Protein AF-A0A484LG62-F1 (afdb_monomer_lite)

InterPro domains:
  IPR027417 P-loop containing nucleoside triphosphate hydrolase [G3DSA:3.40.50.300] (1-69)
  IPR050512 Sulfate Adenylyltransferase/APS Kinase [PTHR42700] (2-69)
  IPR059117 APS kinase domain [PF01583] (1-41)

pLDDT: mean 81.12, std 12.69, range [46.09, 94.38]

Organism: NCBI:txid132261

Secondary structure (DSSP, 8-state):
-B--HHHHHHH-TTSHHHH-SSS-BTTTB-----SS-S---B--TTT--SHHHHHHHHHHHHHHTTTT--

Foldseek 3Di:
DDEDPVVVLVPCVPCCNVVPPDDDDPPPNDDDDDPDDPDDDDDDPPPQPDPVSVVVVVVVSCVVVVVPPD

Radius of gyration: 15.57 Å; chains: 1; bounding box: 33×29×40 Å

Sequence (70 aa):
MDVPLHVCEARDPKGLYKLARAGFTGIDDPYEPPMSPEIVLRLDQGCNDSPSAM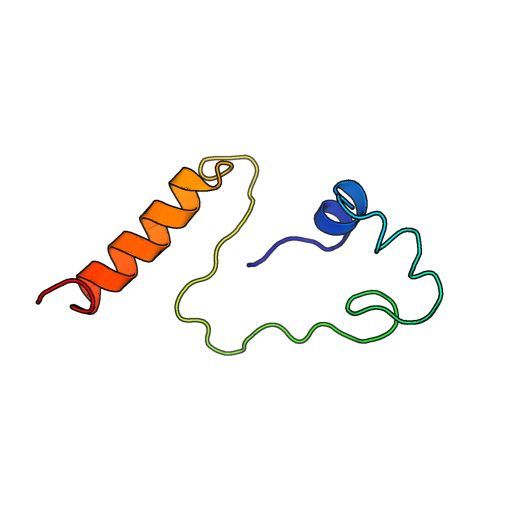AEIVISYLEEKGYLEP

Structure (mmCIF, N/CA/C/O backbone):
data_AF-A0A484LG62-F1
#
_entry.id   AF-A0A484LG62-F1
#
loop_
_atom_site.group_PDB
_atom_site.id
_atom_site.type_symbol
_atom_site.label_atom_id
_atom_site.label_alt_id
_atom_site.label_comp_id
_atom_site.label_asym_id
_atom_site.label_entity_id
_atom_site.label_seq_id
_atom_site.pdbx_PDB_ins_code
_atom_site.Cartn_x
_atom_site.Cartn_y
_atom_site.Cartn_z
_atom_site.occupancy
_atom_site.B_iso_or_equiv
_atom_site.auth_seq_id
_atom_site.auth_comp_id
_atom_site.auth_asym_id
_atom_site.auth_atom_id
_atom_site.pdbx_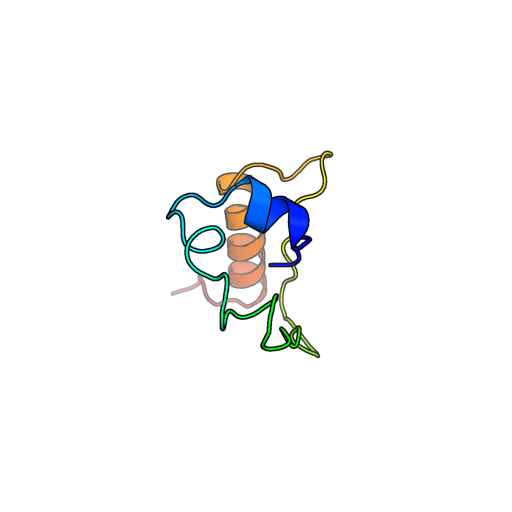PDB_model_num
ATOM 1 N N . MET A 1 1 ? -4.642 0.495 -2.606 1.00 84.50 1 MET A N 1
ATOM 2 C CA . MET A 1 1 ? -3.561 1.477 -2.833 1.00 84.50 1 MET A CA 1
ATOM 3 C C . MET A 1 1 ? -3.627 1.883 -4.285 1.00 84.50 1 MET A C 1
ATOM 5 O O . MET A 1 1 ? -3.584 1.010 -5.139 1.00 84.50 1 MET A O 1
ATOM 9 N N . ASP A 1 2 ? -3.773 3.170 -4.543 1.00 87.38 2 ASP A N 1
ATOM 10 C CA . ASP A 1 2 ? -3.826 3.749 -5.881 1.00 87.38 2 ASP A CA 1
ATOM 11 C C . ASP A 1 2 ? -2.558 4.588 -6.060 1.00 87.38 2 ASP A C 1
ATOM 13 O O . ASP A 1 2 ? -2.444 5.711 -5.563 1.00 87.38 2 ASP A O 1
ATOM 17 N N . VAL 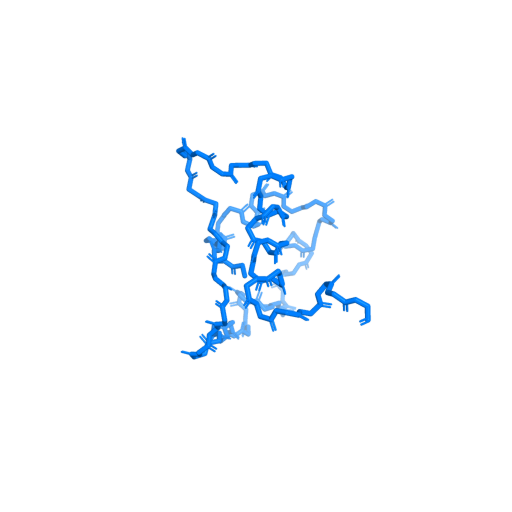A 1 3 ? -1.538 3.949 -6.636 1.00 85.12 3 VAL A N 1
ATOM 18 C CA . VAL A 1 3 ? -0.197 4.511 -6.811 1.00 85.12 3 VAL A CA 1
ATOM 19 C C . VAL A 1 3 ? 0.266 4.208 -8.236 1.00 85.12 3 VAL A C 1
ATOM 21 O O . VAL A 1 3 ? 0.251 3.039 -8.632 1.00 85.12 3 VAL A O 1
ATOM 24 N N . PRO A 1 4 ? 0.706 5.216 -9.010 1.00 85.69 4 PRO A N 1
ATOM 25 C CA . PRO A 1 4 ? 1.194 4.998 -10.366 1.00 85.69 4 PRO A CA 1
ATOM 26 C C . PRO A 1 4 ? 2.388 4.035 -10.421 1.00 85.69 4 PRO A C 1
ATOM 28 O O . PRO A 1 4 ? 3.304 4.123 -9.599 1.00 85.69 4 PRO A O 1
ATOM 31 N N . LEU A 1 5 ? 2.429 3.180 -11.450 1.00 83.31 5 LEU A N 1
ATOM 32 C CA . LEU A 1 5 ? 3.481 2.171 -11.637 1.00 83.31 5 LEU A CA 1
ATOM 33 C C . LEU A 1 5 ? 4.896 2.765 -11.591 1.00 83.31 5 LEU A C 1
ATOM 35 O O . LEU A 1 5 ? 5.759 2.221 -10.912 1.00 83.31 5 LEU A O 1
ATOM 39 N N . HIS A 1 6 ? 5.122 3.913 -12.236 1.00 82.88 6 HIS A N 1
ATOM 40 C C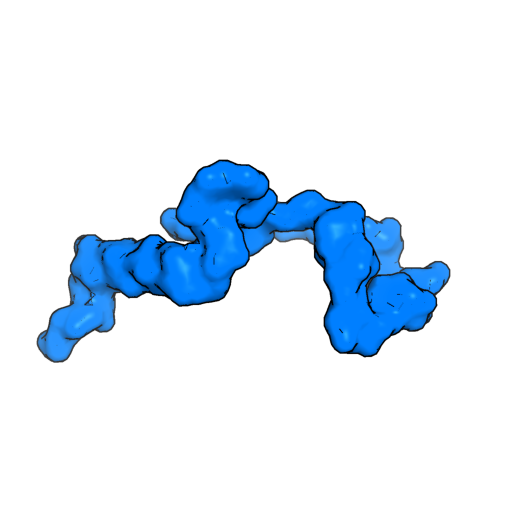A . HIS A 1 6 ? 6.439 4.559 -12.269 1.00 82.88 6 HIS A CA 1
ATOM 41 C C . HIS A 1 6 ? 6.956 4.948 -10.871 1.00 82.88 6 HIS A C 1
ATOM 43 O O . HIS A 1 6 ? 8.162 4.940 -10.636 1.00 82.88 6 HIS A O 1
ATOM 49 N N . VAL A 1 7 ? 6.065 5.256 -9.919 1.00 84.44 7 VAL A N 1
ATOM 50 C CA . VAL A 1 7 ? 6.442 5.537 -8.522 1.00 84.44 7 VAL A CA 1
ATOM 51 C C . VAL A 1 7 ? 6.830 4.240 -7.811 1.00 84.44 7 VAL A C 1
ATOM 53 O O . VAL A 1 7 ? 7.798 4.213 -7.051 1.00 84.44 7 VAL A O 1
ATOM 56 N N . CYS A 1 8 ? 6.098 3.154 -8.067 1.00 85.25 8 CYS A N 1
ATOM 57 C CA . CYS A 1 8 ? 6.394 1.831 -7.519 1.00 85.25 8 CYS A CA 1
ATOM 58 C C . CYS A 1 8 ? 7.732 1.280 -8.041 1.00 85.25 8 CYS A C 1
ATOM 60 O O . CYS A 1 8 ? 8.539 0.795 -7.247 1.00 85.25 8 CYS A O 1
ATOM 62 N N . GLU A 1 9 ? 7.990 1.421 -9.342 1.00 83.88 9 GLU A N 1
ATOM 63 C CA . GLU A 1 9 ? 9.245 1.032 -9.993 1.00 83.88 9 GLU A CA 1
ATOM 64 C C . GLU A 1 9 ? 10.425 1.895 -9.528 1.00 83.88 9 GLU A C 1
ATOM 66 O O . GLU A 1 9 ? 11.500 1.371 -9.250 1.00 83.88 9 GLU A O 1
ATOM 71 N N . ALA A 1 10 ? 10.237 3.209 -9.362 1.00 86.19 10 ALA A N 1
ATOM 72 C CA . ALA A 1 10 ? 11.291 4.077 -8.837 1.00 86.19 10 ALA A CA 1
ATOM 73 C C . ALA A 1 10 ? 11.678 3.722 -7.390 1.00 86.19 10 ALA A C 1
ATOM 75 O O . ALA A 1 10 ? 12.846 3.838 -7.016 1.00 86.19 10 ALA A O 1
ATOM 76 N N . ARG A 1 11 ? 10.708 3.289 -6.571 1.00 86.50 11 ARG A N 1
ATOM 77 C CA . ARG A 1 11 ? 10.954 2.880 -5.180 1.00 86.50 11 ARG A CA 1
ATOM 78 C C . ARG A 1 11 ? 11.698 1.555 -5.089 1.00 86.50 11 ARG A C 1
ATOM 80 O O . ARG A 1 11 ? 12.589 1.449 -4.255 1.00 86.50 11 ARG A O 1
ATOM 87 N N . ASP A 1 12 ? 11.273 0.565 -5.877 1.00 85.69 12 ASP A N 1
ATOM 88 C CA . ASP A 1 12 ? 11.785 -0.814 -5.950 1.00 85.69 12 ASP A CA 1
ATOM 89 C C . ASP A 1 12 ? 12.605 -1.286 -4.724 1.00 85.69 12 ASP A C 1
ATOM 91 O O . ASP A 1 12 ? 13.781 -1.647 -4.846 1.00 85.69 12 ASP A O 1
ATOM 95 N N . PRO A 1 13 ? 12.013 -1.297 -3.510 1.00 87.62 13 PRO A N 1
ATOM 96 C CA . PRO A 1 13 ? 12.766 -1.471 -2.264 1.00 87.62 13 PRO A CA 1
ATOM 97 C C . PRO A 1 13 ? 13.398 -2.861 -2.144 1.00 87.62 13 PRO A C 1
ATOM 99 O O . PRO A 1 13 ? 14.312 -3.075 -1.353 1.00 87.62 13 PRO A O 1
ATOM 102 N N . LYS A 1 14 ? 12.885 -3.817 -2.923 1.00 86.19 14 LYS A N 1
ATOM 103 C CA . LYS A 1 14 ? 13.311 -5.216 -2.938 1.00 86.19 14 LYS A CA 1
ATOM 104 C C . LYS A 1 14 ? 14.039 -5.607 -4.228 1.00 86.19 14 LYS A C 1
ATOM 106 O O . LYS A 1 14 ? 14.394 -6.773 -4.367 1.00 86.19 14 LYS A O 1
ATOM 111 N N . GLY A 1 15 ? 14.246 -4.681 -5.167 1.00 82.75 15 GLY A N 1
ATOM 112 C CA . GLY A 1 15 ? 14.865 -4.998 -6.458 1.00 82.75 15 GLY A CA 1
ATOM 113 C C . GLY A 1 15 ? 13.983 -5.836 -7.396 1.00 82.75 15 GLY A C 1
ATOM 114 O O . GLY A 1 15 ? 14.490 -6.383 -8.372 1.00 82.75 15 GLY A O 1
ATOM 115 N N . LEU A 1 16 ? 12.694 -6.008 -7.088 1.00 84.38 16 LEU A N 1
ATOM 116 C CA . LEU A 1 16 ? 11.799 -6.907 -7.816 1.00 84.38 16 LEU A CA 1
ATOM 117 C C . LEU A 1 16 ? 11.497 -6.384 -9.217 1.00 84.38 16 LEU A C 1
ATOM 119 O O . LEU A 1 16 ? 11.557 -7.174 -10.150 1.00 84.38 16 LEU A O 1
ATOM 123 N N . TYR A 1 17 ? 11.262 -5.079 -9.384 1.00 82.38 17 TYR A N 1
ATOM 124 C CA . TYR A 1 17 ? 11.032 -4.501 -10.714 1.00 82.38 17 TYR A CA 1
ATOM 125 C C . TYR A 1 17 ? 12.278 -4.628 -11.604 1.00 82.38 17 TYR A C 1
ATOM 127 O O . TYR A 1 17 ? 12.171 -4.938 -12.788 1.00 82.38 17 TYR A O 1
ATOM 135 N N . LYS A 1 18 ? 13.480 -4.494 -11.025 1.00 78.19 18 LYS A N 1
ATOM 136 C CA . LYS A 1 18 ? 14.746 -4.715 -11.749 1.00 78.19 18 LYS A CA 1
ATOM 137 C C . LYS A 1 18 ? 14.964 -6.171 -12.166 1.00 78.19 18 LYS A C 1
ATOM 139 O O . LYS A 1 18 ? 15.531 -6.413 -13.233 1.00 78.19 18 LYS A O 1
ATOM 144 N N . LEU A 1 19 ? 14.554 -7.126 -11.330 1.00 75.94 19 LEU A N 1
ATOM 145 C CA . LEU A 1 19 ? 14.644 -8.564 -11.618 1.00 75.94 19 LEU A CA 1
ATOM 146 C C . LEU A 1 19 ? 13.575 -9.015 -12.630 1.00 75.94 19 LEU A C 1
ATOM 148 O O . LEU A 1 19 ? 13.809 -9.930 -13.416 1.00 75.94 19 LEU A O 1
ATOM 152 N N . ALA A 1 20 ? 12.433 -8.336 -12.641 1.00 70.69 20 ALA A N 1
ATOM 153 C CA . ALA A 1 20 ? 11.227 -8.632 -13.404 1.00 70.69 20 ALA A CA 1
ATOM 154 C C . ALA A 1 20 ? 11.264 -8.251 -14.899 1.00 70.69 20 ALA A C 1
ATOM 156 O O . ALA A 1 20 ? 10.247 -7.863 -15.467 1.00 70.69 20 ALA A O 1
ATOM 157 N N . ARG A 1 21 ? 12.394 -8.415 -15.597 1.00 60.44 21 ARG A N 1
ATOM 158 C CA . ARG A 1 21 ? 12.439 -8.192 -17.062 1.00 60.44 21 ARG A CA 1
ATOM 159 C C . ARG A 1 21 ? 11.642 -9.221 -17.889 1.00 60.44 21 ARG A C 1
ATOM 161 O O . ARG A 1 21 ? 11.614 -9.099 -19.109 1.00 60.44 21 ARG A O 1
ATOM 168 N N . ALA A 1 22 ? 11.048 -10.228 -17.247 1.00 53.25 22 ALA A 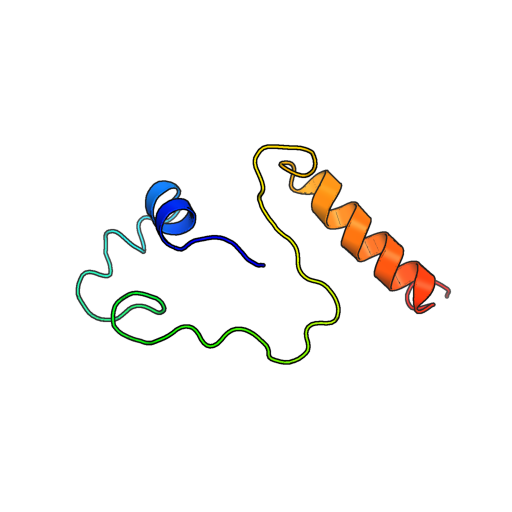N 1
ATOM 169 C CA . ALA A 1 22 ? 10.183 -11.232 -17.861 1.00 53.25 22 ALA A CA 1
ATOM 170 C C . ALA A 1 22 ? 9.190 -11.789 -16.817 1.00 53.25 22 ALA A C 1
ATOM 172 O O . ALA A 1 22 ? 9.492 -12.771 -16.138 1.00 53.25 22 ALA A O 1
ATOM 173 N N . GLY A 1 23 ? 8.023 -11.159 -16.676 1.00 56.31 23 GLY A N 1
ATOM 174 C CA . GLY A 1 23 ? 6.858 -11.714 -15.978 1.00 56.31 23 GLY A CA 1
ATOM 175 C C . GLY A 1 23 ? 6.563 -11.119 -14.600 1.00 56.31 23 GLY A C 1
ATOM 176 O O . GLY A 1 23 ? 6.743 -11.796 -13.589 1.00 56.31 23 GLY A O 1
ATOM 177 N N . PHE A 1 24 ? 6.069 -9.877 -14.536 1.00 66.88 24 PHE A N 1
ATOM 178 C CA . PHE A 1 24 ? 5.598 -9.268 -13.282 1.00 66.88 24 PHE A CA 1
ATOM 179 C C . PHE A 1 24 ? 4.304 -8.479 -13.474 1.00 66.88 24 PHE A C 1
ATOM 181 O O . PHE A 1 24 ? 4.072 -7.888 -14.532 1.00 66.88 24 PHE A O 1
ATOM 188 N N . THR A 1 25 ? 3.473 -8.466 -12.432 1.00 63.50 25 THR A N 1
ATOM 189 C CA . THR A 1 25 ? 2.197 -7.744 -12.396 1.00 63.50 25 THR A CA 1
ATOM 190 C C . THR A 1 25 ? 2.444 -6.244 -12.562 1.00 63.50 25 THR A C 1
ATOM 192 O O . THR A 1 25 ? 3.141 -5.640 -11.744 1.00 63.50 25 THR A O 1
ATOM 195 N N . GLY A 1 26 ? 1.895 -5.653 -13.621 1.00 61.34 26 GLY A N 1
ATOM 196 C CA . GLY A 1 26 ? 2.132 -4.273 -14.052 1.00 61.34 26 GLY A CA 1
ATOM 197 C C . GLY A 1 26 ? 3.122 -4.117 -15.216 1.00 61.34 26 GLY A C 1
ATOM 198 O O . GLY A 1 26 ? 3.183 -3.029 -15.777 1.00 61.34 26 GLY A O 1
ATOM 199 N N . ILE A 1 27 ? 3.857 -5.170 -15.601 1.00 64.12 27 ILE A N 1
ATOM 200 C CA . ILE A 1 27 ? 4.752 -5.178 -16.776 1.00 64.12 27 ILE A CA 1
ATOM 201 C C . ILE A 1 27 ? 4.191 -6.107 -17.863 1.00 64.12 27 ILE A C 1
ATOM 203 O O . ILE A 1 27 ? 3.798 -5.627 -18.921 1.00 64.12 27 ILE A O 1
ATOM 207 N N . ASP A 1 28 ? 4.108 -7.412 -17.584 1.00 67.00 28 ASP A N 1
ATOM 208 C CA . ASP A 1 28 ? 3.671 -8.437 -18.555 1.00 67.00 28 ASP A CA 1
ATOM 209 C C . ASP A 1 28 ? 2.301 -9.050 -18.212 1.00 67.00 28 ASP A C 1
ATOM 211 O O . ASP A 1 28 ? 1.673 -9.683 -19.058 1.00 67.00 28 ASP A O 1
ATOM 215 N N . ASP A 1 29 ? 1.832 -8.854 -16.978 1.00 76.06 29 ASP A N 1
ATOM 216 C CA . ASP A 1 29 ? 0.526 -9.300 -16.483 1.00 76.06 29 ASP A CA 1
ATOM 217 C C . ASP A 1 29 ? -0.251 -8.069 -15.978 1.00 76.06 29 ASP A C 1
ATOM 219 O O . ASP A 1 29 ? 0.298 -7.317 -15.161 1.00 76.06 29 ASP A O 1
ATOM 223 N N . PRO A 1 30 ? -1.462 -7.765 -16.482 1.00 80.62 30 PRO A N 1
ATOM 224 C CA . PRO A 1 30 ? -2.179 -6.553 -16.102 1.00 80.62 30 PRO A CA 1
ATOM 225 C C . PRO A 1 30 ? -2.563 -6.551 -14.620 1.00 80.62 30 PRO A C 1
ATOM 227 O O . PRO A 1 30 ? -3.033 -7.538 -14.065 1.00 80.62 30 PRO A O 1
ATOM 230 N N . TYR A 1 31 ? -2.418 -5.392 -13.977 1.00 84.06 31 TYR A N 1
ATOM 231 C CA . TYR A 1 31 ? -3.046 -5.160 -12.681 1.00 84.06 31 TYR A CA 1
ATOM 232 C C . TYR A 1 31 ? -4.494 -4.719 -12.897 1.00 84.06 31 TYR A C 1
ATOM 234 O O . TYR A 1 31 ? -4.737 -3.652 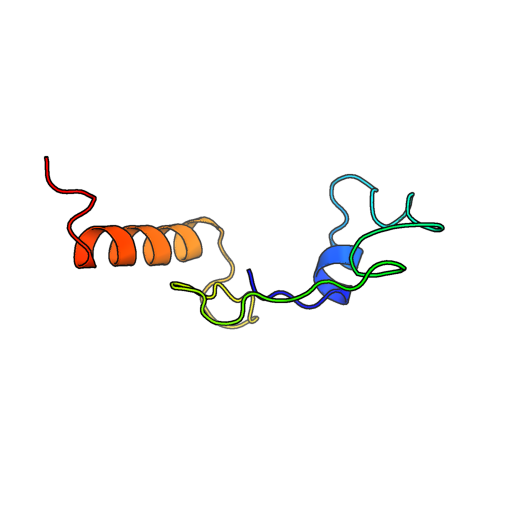-13.465 1.00 84.06 31 TYR A O 1
ATOM 242 N N . GLU A 1 32 ? -5.447 -5.519 -12.427 1.00 85.81 32 GLU A N 1
ATOM 243 C CA . GLU A 1 32 ? -6.864 -5.160 -12.425 1.00 85.81 32 GLU A CA 1
ATOM 244 C C . GLU A 1 32 ? -7.213 -4.454 -11.104 1.00 85.81 32 GLU A C 1
ATOM 246 O O . GLU A 1 32 ? -7.228 -5.094 -10.046 1.00 85.81 32 GLU A O 1
ATOM 251 N N . PRO A 1 33 ? -7.462 -3.130 -11.111 1.00 87.56 33 PRO A N 1
ATOM 252 C CA . PRO A 1 33 ? -7.842 -2.426 -9.897 1.00 87.56 33 PRO A CA 1
ATOM 253 C C . PRO A 1 33 ? -9.207 -2.923 -9.387 1.00 87.56 33 PRO A C 1
ATOM 255 O O . PRO A 1 33 ? -10.078 -3.263 -10.193 1.00 87.56 33 PRO A O 1
ATOM 258 N N . PRO A 1 34 ? -9.445 -2.921 -8.062 1.00 91.00 34 PRO A N 1
ATOM 259 C CA . PRO A 1 34 ? -10.742 -3.297 -7.509 1.00 91.00 34 PRO A CA 1
ATOM 260 C C . PRO A 1 34 ? -11.870 -2.422 -8.073 1.00 91.00 34 PRO A C 1
ATOM 262 O O . PRO A 1 34 ? -11.743 -1.199 -8.113 1.00 91.00 34 PRO A O 1
ATOM 265 N N . MET A 1 35 ? -12.994 -3.036 -8.457 1.00 91.62 35 MET A N 1
ATOM 266 C CA . MET A 1 35 ? -14.153 -2.308 -8.996 1.00 91.62 35 MET A CA 1
ATOM 267 C C . MET A 1 35 ? -14.896 -1.478 -7.940 1.00 91.62 35 MET A C 1
ATOM 269 O O . MET A 1 35 ? -15.434 -0.420 -8.255 1.00 91.62 35 MET A O 1
ATOM 273 N N . SER A 1 36 ? -14.950 -1.960 -6.698 1.00 93.06 36 SER A N 1
ATOM 274 C CA . SER A 1 36 ? -15.699 -1.337 -5.600 1.00 93.06 36 SER A CA 1
ATOM 275 C C . SER A 1 36 ? -14.912 -1.389 -4.284 1.00 93.06 36 SER A C 1
ATOM 277 O O . SER A 1 36 ? -15.297 -2.123 -3.377 1.00 93.06 36 SER A O 1
ATOM 279 N N . PRO A 1 37 ? -13.779 -0.676 -4.183 1.00 92.06 37 PRO A N 1
ATOM 280 C CA . PRO A 1 37 ? -12.999 -0.633 -2.952 1.00 92.06 37 PRO A CA 1
ATOM 281 C C . PRO A 1 37 ? -13.715 0.190 -1.875 1.00 92.06 37 PRO A C 1
ATOM 283 O O . PRO A 1 37 ? -14.242 1.266 -2.155 1.00 92.06 37 PRO A O 1
ATOM 286 N N . GLU A 1 38 ? -13.663 -0.272 -0.629 1.00 92.81 38 GLU A N 1
ATOM 287 C CA . GLU A 1 38 ? -14.176 0.464 0.531 1.00 92.81 38 GLU A CA 1
ATOM 288 C C . GLU A 1 38 ? -13.337 1.713 0.835 1.00 92.81 38 GLU A C 1
ATOM 290 O O . GLU A 1 38 ? -13.875 2.748 1.222 1.00 92.81 38 GLU A O 1
ATOM 295 N N . ILE A 1 39 ? -12.014 1.624 0.639 1.00 90.44 39 ILE A N 1
ATOM 296 C CA . ILE A 1 39 ? -11.066 2.725 0.840 1.00 90.44 39 ILE A CA 1
ATOM 297 C C . ILE A 1 39 ? -10.030 2.723 -0.286 1.00 90.44 39 ILE A C 1
ATOM 299 O O . ILE A 1 39 ? -9.402 1.703 -0.583 1.00 90.44 39 ILE A O 1
ATOM 303 N N . VAL A 1 40 ? -9.781 3.897 -0.870 1.00 90.62 40 VAL A N 1
ATOM 304 C CA . VAL A 1 40 ? -8.698 4.112 -1.837 1.00 90.62 40 VAL A CA 1
ATOM 305 C C . VAL A 1 40 ? -7.655 5.046 -1.235 1.00 90.62 40 VAL A C 1
ATOM 307 O O . VAL A 1 40 ? -7.848 6.254 -1.160 1.00 90.62 40 VAL A O 1
ATOM 310 N N . LEU A 1 41 ? -6.523 4.477 -0.821 1.00 88.38 41 LEU A N 1
ATOM 311 C CA . LEU A 1 41 ? -5.371 5.236 -0.335 1.00 88.38 41 LEU A CA 1
ATOM 312 C C . LEU A 1 41 ? -4.500 5.686 -1.513 1.00 88.38 41 LEU A C 1
ATOM 314 O O . LEU A 1 41 ? -4.011 4.836 -2.267 1.00 88.38 41 LEU A O 1
ATOM 318 N N . ARG A 1 42 ? -4.309 7.002 -1.652 1.00 84.94 42 ARG A N 1
ATOM 319 C CA . ARG A 1 42 ? -3.519 7.645 -2.712 1.00 84.94 42 ARG A CA 1
ATOM 320 C C . ARG A 1 42 ? -2.265 8.287 -2.143 1.00 84.94 42 ARG A C 1
ATOM 322 O O . ARG A 1 42 ? -2.299 8.864 -1.063 1.00 84.94 42 ARG A O 1
ATOM 329 N N . LEU A 1 43 ? -1.179 8.196 -2.900 1.00 72.62 43 LEU A N 1
ATOM 330 C CA . LEU A 1 43 ? 0.025 8.995 -2.690 1.00 72.62 43 LEU A CA 1
ATOM 331 C C . LEU A 1 43 ? -0.006 10.158 -3.684 1.00 72.62 43 LEU A C 1
ATOM 333 O O . LEU A 1 43 ? 0.498 10.038 -4.801 1.00 72.62 43 LEU A O 1
ATOM 337 N N . ASP A 1 44 ? -0.652 11.254 -3.297 1.00 61.22 44 ASP A N 1
ATOM 338 C CA . ASP A 1 44 ? -0.526 12.546 -3.959 1.00 61.22 44 ASP A CA 1
ATOM 339 C C . ASP A 1 44 ? 0.368 13.460 -3.111 1.00 61.22 44 ASP A C 1
ATOM 341 O O . ASP A 1 44 ? 0.297 13.446 -1.889 1.00 61.22 44 ASP A O 1
ATOM 345 N N . GLN A 1 45 ? 1.237 14.235 -3.768 1.00 54.38 45 GLN A N 1
ATOM 346 C CA . GLN A 1 45 ? 2.330 15.032 -3.174 1.00 54.38 45 GLN A CA 1
ATOM 347 C C . GLN A 1 45 ? 1.862 16.204 -2.270 1.00 54.38 45 GLN A C 1
ATOM 349 O O . GLN A 1 45 ? 2.517 17.245 -2.216 1.00 54.38 45 GLN A O 1
ATOM 354 N N . GLY A 1 46 ? 0.686 16.105 -1.649 1.00 51.31 46 GLY A N 1
ATOM 355 C CA . GLY A 1 46 ? -0.040 17.222 -1.062 1.00 51.31 46 GLY A CA 1
ATOM 356 C C . GLY A 1 46 ? -0.234 17.158 0.448 1.00 51.31 46 GLY A C 1
ATOM 357 O O . GLY A 1 46 ? -0.005 18.174 1.096 1.00 51.31 46 GLY A O 1
ATOM 358 N N . CYS A 1 47 ? -0.688 16.037 1.027 1.00 46.09 47 CYS A N 1
ATOM 359 C CA . CYS A 1 47 ? -1.117 16.033 2.442 1.00 46.09 47 CYS A CA 1
ATOM 360 C C . CYS A 1 47 ? -1.089 14.677 3.182 1.00 46.09 47 CYS A C 1
ATOM 362 O O . CYS A 1 47 ? -1.124 14.691 4.409 1.00 46.09 47 CYS A O 1
ATOM 364 N N . ASN A 1 48 ? -0.999 13.520 2.510 1.00 54.03 48 ASN A N 1
ATOM 365 C CA . ASN A 1 48 ? -1.129 12.190 3.146 1.00 54.03 48 ASN A CA 1
ATOM 366 C C . ASN A 1 48 ? 0.077 11.265 2.898 1.00 54.03 48 ASN A C 1
ATOM 368 O O . ASN A 1 48 ? -0.052 10.044 2.839 1.00 54.03 48 ASN A O 1
ATOM 372 N N . ASP A 1 49 ? 1.274 11.837 2.767 1.00 66.69 49 ASP A N 1
ATOM 373 C CA . ASP A 1 49 ? 2.467 11.110 2.308 1.00 66.69 49 ASP A CA 1
ATOM 374 C C . ASP A 1 49 ? 3.076 10.141 3.334 1.00 66.69 49 ASP A C 1
ATOM 376 O O . ASP A 1 49 ? 3.968 9.356 2.994 1.00 66.69 49 ASP A O 1
ATOM 380 N N . SER A 1 50 ? 2.627 10.175 4.593 1.00 84.88 50 SER A N 1
ATOM 381 C CA . SER A 1 50 ? 3.155 9.283 5.626 1.00 84.88 50 SER A CA 1
ATOM 382 C C . SER A 1 50 ? 2.300 8.018 5.780 1.00 84.88 50 SER A C 1
ATOM 384 O O . SER A 1 50 ? 1.069 8.100 5.783 1.00 84.88 50 SER A O 1
ATOM 386 N N . PRO A 1 51 ? 2.923 6.844 6.007 1.00 87.88 51 PRO A N 1
ATOM 387 C CA . PRO A 1 51 ? 2.191 5.624 6.344 1.00 87.88 51 PRO A CA 1
ATOM 388 C C . PRO A 1 51 ? 1.261 5.790 7.552 1.00 87.88 51 PRO A C 1
ATOM 390 O O . PRO A 1 51 ? 0.196 5.187 7.583 1.00 87.88 51 PRO A O 1
ATOM 393 N N . SER A 1 52 ? 1.643 6.631 8.523 1.00 90.50 52 SER A N 1
ATOM 394 C CA . SER A 1 52 ? 0.824 6.911 9.706 1.00 90.50 52 SER A CA 1
ATOM 395 C C . SER A 1 52 ? -0.469 7.633 9.336 1.00 90.50 52 SER A C 1
ATOM 397 O O . SER A 1 52 ? -1.533 7.203 9.752 1.00 90.50 52 SER A O 1
ATOM 399 N N . ALA A 1 53 ? -0.399 8.678 8.505 1.00 87.88 53 ALA A N 1
ATOM 400 C CA . ALA A 1 53 ? -1.587 9.408 8.055 1.00 87.88 53 ALA A CA 1
ATOM 401 C C . ALA A 1 53 ? -2.555 8.500 7.278 1.00 87.88 53 ALA A C 1
ATOM 403 O O . ALA A 1 53 ? -3.766 8.572 7.461 1.00 87.88 53 ALA A O 1
ATOM 404 N N . MET A 1 54 ? -2.025 7.595 6.451 1.00 89.06 54 MET A N 1
ATOM 405 C CA . MET A 1 54 ? -2.849 6.605 5.751 1.00 89.06 54 MET A CA 1
ATOM 406 C C . MET A 1 54 ? -3.476 5.577 6.694 1.00 89.06 54 MET A C 1
ATOM 408 O O . MET A 1 54 ? -4.601 5.145 6.457 1.00 89.06 54 MET A O 1
ATOM 412 N N . ALA A 1 55 ? -2.763 5.179 7.749 1.00 91.56 55 ALA A N 1
ATOM 413 C CA . ALA A 1 55 ? -3.297 4.270 8.754 1.00 91.56 55 ALA A CA 1
ATOM 414 C C . ALA A 1 55 ? -4.465 4.902 9.523 1.00 91.56 55 ALA A C 1
ATOM 416 O O . ALA A 1 55 ? -5.466 4.223 9.728 1.00 91.56 55 ALA A O 1
ATOM 417 N N . GLU A 1 56 ? -4.389 6.196 9.854 1.00 91.19 56 GLU A N 1
ATOM 418 C CA . GLU A 1 56 ? -5.497 6.920 10.498 1.00 91.19 56 GLU A CA 1
ATOM 419 C C . GLU A 1 56 ? -6.781 6.872 9.658 1.00 91.19 56 GLU A C 1
ATOM 421 O O . GLU A 1 56 ? -7.852 6.600 10.188 1.00 91.19 56 GLU A O 1
ATOM 426 N N . ILE A 1 57 ? -6.681 7.018 8.330 1.00 90.62 57 ILE A N 1
ATOM 427 C CA . ILE A 1 57 ? -7.841 6.899 7.425 1.00 90.62 57 ILE A CA 1
ATOM 428 C C . ILE A 1 57 ? -8.504 5.519 7.554 1.00 90.62 57 ILE A C 1
ATOM 430 O O . ILE A 1 57 ? -9.731 5.408 7.570 1.00 90.62 57 ILE A O 1
ATOM 434 N N . VAL A 1 58 ? -7.698 4.459 7.645 1.00 93.00 58 VAL A N 1
ATOM 435 C CA . VAL A 1 58 ? -8.207 3.090 7.803 1.00 93.00 58 VAL A CA 1
ATOM 436 C C . VAL A 1 58 ? -8.839 2.903 9.180 1.00 93.00 58 VAL A C 1
ATOM 438 O O . VAL A 1 58 ? -9.905 2.300 9.271 1.00 93.00 58 VAL A O 1
ATOM 441 N N . ILE A 1 59 ? -8.223 3.435 10.236 1.00 93.56 59 ILE A N 1
ATOM 442 C CA . ILE A 1 59 ? -8.753 3.363 11.603 1.00 93.56 59 ILE A CA 1
ATOM 443 C C . ILE A 1 59 ? -10.108 4.070 11.681 1.00 93.56 59 ILE A C 1
ATOM 445 O O . ILE A 1 59 ? -11.077 3.441 12.098 1.00 93.56 59 ILE A O 1
ATOM 449 N N . SER A 1 60 ? -10.217 5.305 11.184 1.00 92.81 60 SER A N 1
ATOM 450 C CA . SER A 1 60 ? -11.487 6.044 11.169 1.00 92.81 60 SER A CA 1
ATOM 451 C C . SER A 1 60 ? -12.589 5.303 10.407 1.00 92.81 60 SER A C 1
ATOM 453 O O . SER A 1 60 ? -13.737 5.288 10.842 1.00 92.81 60 SER A O 1
ATOM 455 N N . TYR A 1 61 ? -12.255 4.633 9.299 1.00 94.12 61 TYR A N 1
ATOM 456 C CA . TYR A 1 61 ? -13.221 3.790 8.592 1.00 94.12 61 TYR A CA 1
ATOM 457 C C . TYR A 1 61 ? -13.689 2.600 9.444 1.00 94.12 61 TYR A C 1
ATOM 459 O O . TYR A 1 61 ? -14.876 2.274 9.461 1.00 94.12 61 TYR A O 1
ATOM 467 N N . LEU A 1 62 ? -12.773 1.935 10.153 1.00 94.38 62 LEU A N 1
ATOM 468 C CA . LEU A 1 62 ? -13.119 0.810 11.023 1.00 94.38 62 LEU A CA 1
ATOM 469 C C . LEU A 1 62 ? -13.984 1.252 12.214 1.00 94.38 62 LEU A C 1
ATOM 471 O O . LEU A 1 62 ? -14.908 0.523 12.579 1.00 94.38 62 LEU A O 1
ATOM 475 N N . GLU A 1 63 ? -13.729 2.438 12.771 1.00 94.38 63 GLU A N 1
ATOM 476 C CA . GLU A 1 63 ? -14.566 3.066 13.804 1.00 94.38 63 GLU A CA 1
ATOM 477 C C . GLU A 1 63 ? -15.972 3.369 13.281 1.00 94.38 63 GLU A C 1
ATOM 479 O O . GLU A 1 63 ? -16.952 2.961 13.900 1.00 94.38 63 GLU A O 1
ATOM 484 N N . GLU A 1 64 ? -16.093 4.010 12.112 1.00 93.56 64 GLU A N 1
ATOM 485 C CA . GLU A 1 64 ? -17.391 4.334 11.501 1.00 93.56 64 GLU A CA 1
ATOM 486 C C . GLU A 1 64 ? -18.234 3.075 11.246 1.00 93.56 64 GLU A C 1
ATOM 488 O O . GLU A 1 64 ? -19.457 3.078 11.397 1.00 93.56 64 GLU A O 1
ATOM 493 N N . LYS A 1 65 ? -17.580 1.972 10.872 1.00 93.88 65 LYS A N 1
ATOM 494 C CA . LYS A 1 65 ? -18.241 0.680 10.664 1.00 93.88 65 LYS A CA 1
ATOM 495 C C . LYS A 1 65 ? -18.509 -0.096 11.956 1.00 93.88 65 LYS A C 1
ATOM 497 O O . LYS A 1 65 ? -19.135 -1.152 11.880 1.00 93.88 65 LYS A O 1
ATOM 502 N N . GLY A 1 66 ? -18.070 0.408 13.110 1.00 92.81 66 GLY A N 1
ATOM 503 C CA . GLY A 1 66 ? -18.271 -0.226 14.413 1.00 92.81 66 GLY A CA 1
ATOM 504 C C . GLY A 1 66 ? -17.420 -1.477 14.635 1.00 92.81 66 GLY A C 1
ATOM 505 O O . GLY A 1 66 ? -17.744 -2.287 15.495 1.00 92.81 66 GLY A O 1
ATOM 506 N N . TYR A 1 67 ? -16.338 -1.667 13.872 1.00 92.69 67 TYR A N 1
ATOM 507 C CA . TYR A 1 67 ? -15.461 -2.838 14.012 1.00 92.69 67 TYR A CA 1
ATOM 508 C C . TYR A 1 67 ? -14.483 -2.739 15.190 1.00 92.69 67 TYR A C 1
ATOM 510 O O . TYR A 1 67 ? -13.809 -3.723 15.492 1.00 92.69 67 TYR A O 1
ATOM 518 N N . LEU A 1 68 ? -14.358 -1.563 15.812 1.00 87.94 68 LEU A N 1
ATOM 519 C CA . LEU A 1 68 ? -13.418 -1.312 16.911 1.00 87.94 68 LEU A CA 1
ATOM 520 C C . LEU A 1 68 ? -14.082 -1.250 18.296 1.00 87.94 68 LEU A C 1
ATOM 522 O O . LEU A 1 68 ? -13.375 -1.088 19.290 1.00 87.94 68 LEU A O 1
ATOM 526 N N . GLU A 1 69 ? -15.408 -1.395 18.381 1.00 80.44 69 GLU A N 1
ATOM 527 C CA . GLU A 1 69 ? -16.093 -1.565 19.667 1.00 80.44 69 GLU A CA 1
ATOM 528 C C . GLU A 1 69 ? -16.046 -3.044 20.117 1.00 80.44 69 GLU A C 1
ATOM 530 O O . GLU A 1 69 ? -16.061 -3.936 19.264 1.00 80.44 69 GLU A O 1
ATOM 535 N N . PRO A 1 70 ? -15.922 -3.318 21.432 1.00 64.19 70 PRO A N 1
ATOM 536 C CA . PRO A 1 70 ? -15.772 -4.671 21.980 1.00 64.19 70 PRO A CA 1
ATOM 537 C C . PRO A 1 70 ? -17.037 -5.538 21.924 1.00 64.19 70 PRO A C 1
ATOM 539 O O . PRO A 1 70 ? -18.160 -4.992 22.013 1.00 64.19 70 PRO A O 1
#